Protein AF-A0A2H0DP79-F1 (afdb_monomer_lite)

pLDDT: mean 84.79, std 15.17, range [27.31, 96.06]

Radius of gyration: 20.68 Å; chains: 1; bounding box: 73×25×50 Å

Foldseek 3Di:
DDDPPDDPPDPPPPLVVLLVLLLVLLVLLVLLVLLLVLLCLVPPPDPLSVVLSVVSVVVNVVSLVSNLCSVCVVQNNPLSVQLVVLCPDPDPVSNVVSLVVCCVRDDPVSNVSCVVVSPDDVDDDDSPHNNVVSLVVQCPDPDPSSNLSSLLVCVVPPVVCVVVVVVLCPDPDPSSVVSPD

Sequence (181 aa):
MNRLKRDSGNLAIDSGGIRRAILHECRWHRRLNLNRRDLLALGASQASVRLLADHLTEQSDWTIERVFRLLGMLSGQQDVHRAYLGFVSESSRLKAQSIEFLDNILDREIRRAITPVLEHEPGEGRLGGNPERAVMDILKMQDRTAIALALHALKTYYPSKLDSVAEFRRSSDPLVQEALA

Structure (mmCIF, N/CA/C/O backbone):
data_AF-A0A2H0DP79-F1
#
_entry.id   AF-A0A2H0DP79-F1
#
loop_
_atom_site.group_PDB
_atom_site.id
_atom_site.type_symbol
_atom_site.label_atom_id
_atom_site.label_alt_id
_atom_site.label_comp_id
_atom_site.label_asym_id
_atom_site.label_entity_id
_atom_site.label_seq_id
_atom_site.pdbx_PDB_ins_code
_atom_site.Cartn_x
_atom_site.Cartn_y
_atom_site.Cartn_z
_atom_site.occupancy
_atom_site.B_iso_or_equiv
_atom_site.auth_seq_id
_atom_site.auth_comp_id
_atom_site.auth_asym_id
_atom_site.auth_atom_id
_atom_site.pdbx_PDB_model_num
ATOM 1 N N . MET A 1 1 ? -55.010 4.754 14.133 1.00 34.00 1 MET A N 1
ATOM 2 C CA . MET A 1 1 ? -55.093 4.932 12.661 1.00 34.00 1 MET A CA 1
ATOM 3 C C . MET A 1 1 ? -54.154 6.073 12.286 1.00 34.00 1 MET A C 1
ATOM 5 O O . MET A 1 1 ? -54.247 7.093 12.933 1.00 34.00 1 MET A O 1
ATOM 9 N N . ASN A 1 2 ? -53.227 6.011 11.336 1.00 27.31 2 ASN A N 1
ATOM 10 C CA . ASN A 1 2 ? -52.892 4.981 10.367 1.00 27.31 2 ASN A CA 1
ATOM 11 C C . ASN A 1 2 ? -51.489 5.299 9.802 1.00 27.31 2 ASN A C 1
ATOM 13 O O . ASN A 1 2 ? -51.248 6.410 9.353 1.00 27.31 2 ASN A O 1
ATOM 17 N N . ARG A 1 3 ? -50.615 4.288 9.829 1.00 36.09 3 ARG A N 1
ATOM 18 C CA . ARG A 1 3 ? -49.568 3.969 8.839 1.00 36.09 3 ARG A CA 1
ATOM 19 C C . ARG A 1 3 ? -48.669 5.099 8.307 1.00 36.09 3 ARG A C 1
ATOM 21 O O . ARG A 1 3 ? -48.829 5.517 7.172 1.00 36.09 3 ARG A O 1
ATOM 28 N N . LEU A 1 4 ? -47.583 5.375 9.030 1.00 42.09 4 LEU A N 1
ATOM 29 C CA . LEU A 1 4 ? -46.262 5.617 8.416 1.00 42.09 4 LEU A CA 1
ATOM 30 C C . LEU A 1 4 ? -45.159 4.791 9.113 1.00 42.09 4 LEU A C 1
ATOM 32 O O . LEU A 1 4 ? -44.021 5.205 9.280 1.00 42.09 4 LEU A O 1
ATOM 36 N N . LYS A 1 5 ? -45.520 3.563 9.510 1.00 47.00 5 LYS A N 1
ATOM 37 C CA . LYS A 1 5 ? -44.594 2.427 9.601 1.00 47.00 5 LYS A CA 1
ATOM 38 C C . LYS A 1 5 ? -44.823 1.578 8.352 1.00 47.00 5 LYS A C 1
ATOM 40 O O . LYS A 1 5 ? -45.690 0.706 8.394 1.00 47.00 5 LYS A O 1
ATOM 45 N N . ARG A 1 6 ? -44.152 1.893 7.242 1.00 45.59 6 ARG A N 1
ATOM 46 C CA . ARG A 1 6 ? -43.960 1.036 6.054 1.00 45.59 6 ARG A CA 1
ATOM 47 C C . ARG A 1 6 ? -43.013 1.759 5.084 1.00 45.59 6 ARG A C 1
ATOM 49 O O . ARG A 1 6 ? -43.280 2.900 4.739 1.00 45.59 6 ARG A O 1
ATOM 56 N N . ASP A 1 7 ? -41.942 1.066 4.706 1.00 44.09 7 ASP A N 1
ATOM 57 C CA . ASP A 1 7 ? -41.029 1.344 3.581 1.00 44.09 7 ASP A CA 1
ATOM 58 C C . ASP A 1 7 ? -39.799 2.239 3.779 1.00 44.09 7 ASP A C 1
ATOM 60 O O . ASP A 1 7 ? -39.460 3.086 2.960 1.00 44.09 7 ASP A O 1
ATOM 64 N N . SER A 1 8 ? -38.990 1.927 4.787 1.00 40.69 8 SER A N 1
ATOM 65 C CA . SER A 1 8 ? -37.530 2.027 4.620 1.00 40.69 8 SER A CA 1
ATOM 66 C C . SER A 1 8 ? -36.905 0.788 5.239 1.00 40.69 8 SER A C 1
ATOM 68 O O . SER A 1 8 ? -36.410 0.795 6.363 1.00 40.69 8 SER A O 1
ATOM 70 N N . GLY A 1 9 ? -37.080 -0.331 4.533 1.00 41.75 9 GLY A N 1
ATOM 71 C CA . GLY A 1 9 ? -36.531 -1.621 4.912 1.00 41.75 9 GLY A CA 1
ATOM 72 C C . GLY A 1 9 ? -35.024 -1.510 5.065 1.00 41.75 9 GLY A C 1
ATOM 73 O O . GLY A 1 9 ? -34.322 -1.331 4.082 1.00 41.75 9 GLY A O 1
ATOM 74 N N . ASN A 1 10 ? -34.571 -1.562 6.316 1.00 42.69 10 ASN A N 1
ATOM 75 C CA . ASN A 1 10 ? -33.348 -2.211 6.763 1.00 42.69 10 ASN A CA 1
ATOM 76 C C . ASN A 1 10 ? -32.362 -2.508 5.613 1.00 42.69 10 ASN A C 1
ATOM 78 O O . ASN A 1 10 ? -32.275 -3.643 5.144 1.00 42.69 10 ASN A O 1
ATOM 82 N N . LEU A 1 11 ? -31.610 -1.494 5.165 1.00 53.47 11 LEU A N 1
ATOM 83 C CA . LEU A 1 11 ? -30.302 -1.712 4.547 1.00 53.47 11 LEU A CA 1
ATOM 84 C C . LEU A 1 11 ? -29.437 -2.295 5.662 1.00 53.47 11 LEU A C 1
ATOM 86 O O . LEU A 1 11 ? -28.677 -1.585 6.315 1.00 53.47 11 LEU A O 1
ATOM 90 N N . ALA A 1 12 ? -29.658 -3.573 5.969 1.00 61.16 12 ALA A N 1
ATOM 91 C CA . ALA A 1 12 ? -28.827 -4.325 6.876 1.00 61.16 12 ALA A CA 1
ATOM 92 C C . ALA A 1 12 ? -27.434 -4.255 6.262 1.00 61.16 12 ALA A C 1
ATOM 94 O O . ALA A 1 12 ? -27.180 -4.868 5.226 1.00 61.16 12 ALA A O 1
ATOM 95 N N . ILE A 1 13 ? -26.588 -3.403 6.837 1.00 69.19 13 ILE A N 1
ATOM 96 C CA . ILE A 1 13 ? -25.209 -3.227 6.415 1.00 69.19 13 ILE A CA 1
ATOM 97 C C . ILE A 1 13 ? -24.604 -4.633 6.348 1.00 69.19 13 ILE A C 1
ATOM 99 O O . ILE A 1 13 ? -24.513 -5.308 7.379 1.00 69.19 13 ILE A O 1
ATOM 103 N N . ASP A 1 14 ? -24.267 -5.099 5.135 1.00 85.81 14 ASP A N 1
ATOM 104 C CA . ASP A 1 14 ? -23.697 -6.433 4.920 1.00 85.81 14 ASP A CA 1
ATOM 105 C C . ASP A 1 14 ? -22.318 -6.471 5.570 1.00 85.81 14 ASP A C 1
ATOM 107 O O . ASP A 1 14 ? -21.285 -6.181 4.966 1.00 85.81 14 ASP A O 1
ATOM 111 N N . SER A 1 15 ? -22.319 -6.827 6.847 1.00 86.56 15 SER A N 1
ATOM 112 C CA . SER A 1 15 ? -21.123 -6.857 7.6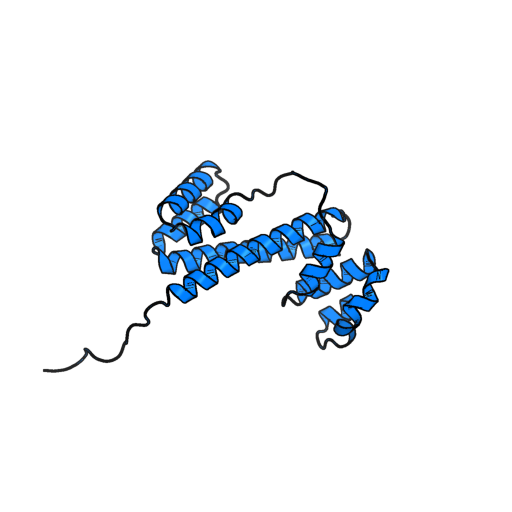70 1.00 86.56 15 SER A CA 1
ATOM 113 C C . SER A 1 15 ? -20.132 -7.890 7.128 1.00 86.56 15 SER A C 1
ATOM 115 O O . SER A 1 15 ? -18.925 -7.693 7.236 1.00 86.56 15 SER A O 1
ATOM 117 N N . GLY A 1 16 ? -20.615 -8.958 6.481 1.00 89.69 16 GLY A N 1
ATOM 118 C CA . GLY A 1 16 ? -19.772 -9.931 5.789 1.00 89.69 16 GLY A CA 1
ATOM 119 C C . GLY A 1 16 ? -19.106 -9.342 4.544 1.00 89.69 16 GLY A C 1
ATOM 120 O O . GLY A 1 16 ? -17.913 -9.550 4.323 1.00 89.69 16 GLY A O 1
ATOM 121 N N . GLY A 1 17 ? -19.851 -8.576 3.749 1.00 93.31 17 GLY A N 1
ATOM 122 C CA . GLY A 1 17 ? -19.343 -7.822 2.602 1.00 93.31 17 GLY A CA 1
ATOM 123 C C . GLY A 1 17 ? -18.284 -6.799 2.993 1.00 93.31 17 GLY A C 1
ATOM 124 O O . GLY A 1 17 ? -17.205 -6.783 2.401 1.00 93.31 17 GLY A O 1
ATOM 125 N N . ILE A 1 18 ? -18.540 -6.022 4.045 1.00 93.69 18 ILE A N 1
ATOM 126 C CA . ILE A 1 18 ? -17.589 -5.026 4.553 1.00 93.69 18 ILE A CA 1
ATOM 127 C C . ILE A 1 18 ? -16.325 -5.693 5.089 1.00 93.69 18 ILE A C 1
ATOM 129 O O . ILE A 1 18 ? -15.224 -5.262 4.757 1.00 93.69 18 ILE A O 1
ATOM 133 N N . ARG A 1 19 ? -16.449 -6.794 5.840 1.00 94.56 19 ARG A N 1
ATOM 134 C CA . ARG A 1 19 ? -15.294 -7.594 6.279 1.00 94.56 19 ARG A CA 1
ATOM 135 C C . ARG A 1 19 ? -14.441 -8.047 5.099 1.00 94.56 19 ARG A C 1
ATOM 137 O O . ARG A 1 19 ? -13.233 -7.830 5.098 1.00 94.56 19 ARG A O 1
ATOM 144 N N . ARG A 1 20 ? -15.056 -8.627 4.061 1.00 95.31 20 ARG A N 1
ATOM 145 C CA . ARG A 1 20 ? -14.331 -9.045 2.848 1.00 95.31 20 ARG A CA 1
ATOM 146 C C . ARG A 1 20 ? -13.638 -7.870 2.162 1.00 95.31 20 ARG A C 1
ATOM 148 O O . ARG A 1 20 ? -12.503 -8.040 1.717 1.00 95.31 20 ARG A O 1
ATOM 155 N N . ALA A 1 21 ? -14.287 -6.708 2.109 1.00 95.88 21 ALA A N 1
ATOM 156 C CA . ALA A 1 21 ? -13.709 -5.490 1.554 1.00 95.88 21 ALA A CA 1
ATOM 157 C C . ALA A 1 21 ? -12.500 -5.008 2.371 1.00 95.88 21 ALA A C 1
ATOM 159 O O . ALA A 1 21 ? -11.455 -4.744 1.791 1.00 95.88 21 ALA A O 1
ATOM 160 N N . ILE A 1 22 ? -12.574 -4.994 3.706 1.00 95.31 22 ILE A N 1
ATOM 161 C CA . ILE A 1 22 ? -11.432 -4.633 4.566 1.00 95.31 22 ILE A CA 1
ATOM 162 C C . ILE A 1 22 ? -10.257 -5.576 4.319 1.00 95.31 22 ILE A C 1
ATOM 164 O O . ILE A 1 22 ? -9.142 -5.133 4.061 1.00 95.31 22 ILE A O 1
ATOM 168 N N . LEU A 1 23 ? -10.508 -6.887 4.334 1.00 95.75 23 LEU A N 1
ATOM 169 C CA . LEU A 1 23 ? -9.465 -7.881 4.088 1.00 95.75 23 LEU A CA 1
ATOM 170 C C . LEU A 1 23 ? -8.864 -7.742 2.683 1.00 95.75 23 LEU A C 1
ATOM 172 O O . LEU A 1 23 ? -7.673 -7.992 2.495 1.00 95.75 23 LEU A O 1
ATOM 176 N N . HIS A 1 24 ? -9.679 -7.369 1.694 1.00 95.81 24 HIS A N 1
ATOM 177 C CA . HIS A 1 24 ? -9.213 -7.052 0.351 1.00 95.81 24 HIS A CA 1
ATOM 178 C C . HIS A 1 24 ? -8.284 -5.834 0.355 1.00 95.81 24 HIS A C 1
ATOM 180 O O . HIS A 1 24 ? -7.154 -5.957 -0.114 1.00 95.81 24 HIS A O 1
ATOM 186 N N . GLU A 1 25 ? -8.706 -4.714 0.944 1.00 96.06 25 GLU A N 1
ATOM 187 C CA . GLU A 1 25 ? -7.896 -3.495 1.008 1.00 96.06 25 GLU A CA 1
ATOM 188 C C . GLU A 1 25 ? -6.588 -3.711 1.781 1.00 96.06 25 GLU A C 1
ATOM 190 O O . GLU A 1 25 ? -5.535 -3.299 1.306 1.00 96.06 25 GLU A O 1
ATOM 195 N N . CYS A 1 26 ? -6.594 -4.444 2.902 1.00 94.69 26 CYS A N 1
ATOM 196 C CA . CYS A 1 26 ? -5.363 -4.769 3.633 1.00 94.69 26 CYS A CA 1
ATOM 197 C C . CYS A 1 26 ? -4.385 -5.604 2.785 1.00 94.69 26 CYS A C 1
ATOM 199 O O . CYS A 1 26 ? -3.175 -5.359 2.789 1.00 94.69 26 CYS A O 1
ATOM 201 N N . ARG A 1 27 ? -4.888 -6.593 2.028 1.00 93.75 27 ARG A N 1
ATOM 202 C CA . ARG A 1 27 ? -4.050 -7.372 1.096 1.00 93.75 27 ARG A CA 1
ATOM 203 C C . ARG A 1 27 ? -3.512 -6.501 -0.034 1.00 93.75 27 ARG A C 1
ATOM 205 O O . ARG A 1 27 ? -2.359 -6.676 -0.429 1.00 93.75 27 ARG A O 1
ATOM 212 N N . TRP A 1 28 ? -4.335 -5.590 -0.541 1.00 92.94 28 TRP A N 1
ATOM 213 C CA . TRP A 1 28 ? -3.969 -4.677 -1.613 1.00 92.94 28 TRP A CA 1
ATOM 214 C C . TRP A 1 28 ? -2.896 -3.676 -1.166 1.00 92.94 28 TRP A C 1
ATOM 216 O O . TRP A 1 28 ? -1.832 -3.636 -1.782 1.00 92.94 28 TRP A O 1
ATOM 226 N N . HIS A 1 29 ? -3.081 -3.006 -0.023 1.00 93.81 29 HIS A N 1
ATOM 227 C CA . HIS A 1 29 ? -2.078 -2.145 0.621 1.00 93.81 29 HIS A CA 1
ATOM 228 C C . HIS A 1 29 ? -0.721 -2.849 0.750 1.00 93.81 29 HIS A C 1
ATOM 230 O O . HIS A 1 29 ? 0.333 -2.319 0.389 1.00 93.81 29 HIS A O 1
ATOM 236 N N . ARG A 1 30 ? -0.738 -4.095 1.242 1.00 90.94 30 ARG A N 1
ATOM 237 C CA . ARG A 1 30 ? 0.480 -4.892 1.411 1.00 90.94 30 ARG A CA 1
ATOM 238 C C . ARG A 1 30 ? 1.167 -5.179 0.078 1.00 90.94 30 ARG A C 1
ATOM 240 O O . ARG A 1 30 ? 2.394 -5.147 0.013 1.00 90.94 30 ARG A O 1
ATOM 247 N N . ARG A 1 31 ? 0.400 -5.474 -0.976 1.00 90.62 31 ARG A N 1
ATOM 248 C CA . ARG A 1 31 ? 0.950 -5.719 -2.315 1.00 90.62 31 ARG A CA 1
ATOM 249 C C . ARG A 1 31 ? 1.580 -4.456 -2.898 1.00 90.62 31 ARG A C 1
ATOM 251 O O . ARG A 1 31 ? 2.681 -4.555 -3.429 1.00 90.62 31 ARG A O 1
ATOM 258 N N . LEU A 1 32 ? 0.920 -3.305 -2.770 1.00 92.19 32 LEU A N 1
ATOM 259 C CA . LEU A 1 32 ? 1.445 -2.018 -3.232 1.00 92.19 32 LEU A CA 1
ATOM 260 C C . LEU A 1 32 ? 2.783 -1.697 -2.559 1.00 92.19 32 LEU A C 1
ATOM 262 O O . LEU A 1 32 ? 3.766 -1.434 -3.247 1.00 92.19 32 LEU A O 1
ATOM 266 N N . ASN A 1 33 ? 2.861 -1.829 -1.232 1.00 90.38 33 ASN A N 1
ATOM 267 C CA . ASN A 1 33 ? 4.102 -1.582 -0.495 1.00 90.38 33 ASN A CA 1
ATOM 268 C C . ASN A 1 33 ? 5.215 -2.579 -0.823 1.00 90.38 33 ASN A C 1
ATOM 270 O O . ASN A 1 33 ? 6.373 -2.179 -0.936 1.00 90.38 33 ASN A O 1
ATOM 274 N N . LEU A 1 34 ? 4.881 -3.860 -1.013 1.00 88.38 34 LEU A N 1
ATOM 275 C CA . LEU A 1 34 ? 5.852 -4.864 -1.447 1.00 88.38 34 LEU A CA 1
ATOM 276 C C . LEU A 1 34 ? 6.424 -4.515 -2.825 1.00 88.38 34 LEU A C 1
ATOM 278 O O . LEU A 1 34 ? 7.640 -4.486 -2.990 1.00 88.38 34 LEU A O 1
ATOM 282 N N . ASN A 1 35 ? 5.551 -4.216 -3.790 1.00 91.06 35 ASN A N 1
ATOM 283 C CA . ASN A 1 35 ? 5.959 -3.858 -5.143 1.00 91.06 35 ASN A CA 1
ATOM 284 C C . ASN A 1 35 ? 6.788 -2.573 -5.145 1.00 91.06 35 ASN A C 1
ATOM 286 O O . ASN A 1 35 ? 7.830 -2.540 -5.784 1.00 91.06 35 ASN A O 1
ATOM 290 N N . ARG A 1 36 ? 6.382 -1.548 -4.388 1.00 90.12 36 ARG A N 1
ATOM 291 C CA . ARG A 1 36 ? 7.133 -0.295 -4.241 1.00 90.12 36 ARG A CA 1
ATOM 292 C C . ARG A 1 36 ? 8.528 -0.539 -3.668 1.00 90.12 36 ARG A C 1
ATOM 294 O O . ARG A 1 36 ? 9.508 -0.060 -4.227 1.00 90.12 36 ARG A O 1
ATOM 301 N N . ARG A 1 37 ? 8.637 -1.307 -2.581 1.00 87.06 37 ARG A N 1
ATOM 302 C CA . ARG A 1 37 ? 9.929 -1.642 -1.963 1.00 87.06 37 ARG A CA 1
ATOM 303 C C . ARG A 1 37 ? 10.841 -2.383 -2.938 1.00 87.06 37 ARG A C 1
ATOM 305 O O . ARG A 1 37 ? 12.012 -2.041 -3.060 1.00 87.06 37 ARG A O 1
ATOM 312 N N . ASP A 1 38 ? 10.308 -3.396 -3.613 1.00 88.50 38 ASP A N 1
ATOM 313 C CA . ASP A 1 38 ? 11.082 -4.211 -4.544 1.00 88.50 38 ASP A CA 1
ATOM 314 C C . ASP A 1 38 ? 11.474 -3.412 -5.798 1.00 88.50 38 ASP A C 1
ATOM 316 O O . ASP A 1 38 ? 12.590 -3.558 -6.286 1.00 88.50 38 ASP A O 1
ATOM 320 N N . LEU A 1 39 ? 10.608 -2.509 -6.265 1.00 87.56 39 LEU A N 1
ATOM 321 C CA . LEU A 1 39 ? 10.872 -1.585 -7.366 1.00 87.56 39 LEU A CA 1
ATOM 322 C C . LEU A 1 39 ? 12.000 -0.597 -7.036 1.00 87.56 39 LEU A C 1
ATOM 324 O O . LEU A 1 39 ? 12.868 -0.364 -7.874 1.00 87.56 39 LEU A O 1
ATOM 328 N N . LEU A 1 40 ? 12.031 -0.053 -5.814 1.00 85.06 40 LEU A N 1
ATOM 329 C CA . LEU A 1 40 ? 13.077 0.882 -5.376 1.00 85.06 40 LEU A CA 1
ATOM 330 C C . LEU A 1 40 ? 14.485 0.257 -5.384 1.00 85.06 40 LEU A C 1
ATOM 332 O O . LEU A 1 40 ? 15.473 0.990 -5.426 1.00 85.06 40 LEU A O 1
ATOM 336 N N . ALA A 1 41 ? 14.599 -1.076 -5.434 1.00 84.06 41 ALA A N 1
ATOM 337 C CA . ALA A 1 41 ? 15.876 -1.757 -5.633 1.00 84.06 41 ALA A CA 1
ATOM 338 C C . ALA A 1 41 ? 16.483 -1.551 -7.042 1.00 84.06 41 ALA A C 1
ATOM 340 O O . ALA A 1 41 ? 17.670 -1.813 -7.213 1.00 84.06 41 ALA A O 1
ATOM 341 N N . LEU A 1 42 ? 15.729 -1.040 -8.032 1.00 79.62 42 LEU A N 1
ATOM 342 C CA . LEU A 1 42 ? 16.273 -0.597 -9.335 1.00 79.62 42 LEU A CA 1
ATOM 343 C C . LEU A 1 42 ? 17.124 0.677 -9.243 1.00 79.62 42 LEU A C 1
ATOM 345 O O . LEU A 1 42 ? 17.807 1.027 -10.206 1.00 79.62 42 LEU A O 1
ATOM 349 N N . GLY A 1 43 ? 17.071 1.377 -8.107 1.00 71.12 43 GLY A N 1
ATOM 350 C CA . GLY A 1 43 ? 17.667 2.694 -7.930 1.00 71.12 43 GLY A CA 1
ATOM 351 C C . GLY A 1 43 ? 16.741 3.811 -8.421 1.00 71.12 43 GLY A C 1
ATOM 352 O O . GLY A 1 43 ? 16.259 3.809 -9.552 1.00 71.12 43 GLY A O 1
ATOM 353 N N . ALA A 1 44 ? 16.518 4.812 -7.566 1.00 63.09 44 ALA A N 1
ATOM 354 C CA . ALA A 1 44 ? 15.603 5.937 -7.803 1.00 63.09 44 ALA A CA 1
ATOM 355 C C . ALA A 1 44 ? 16.095 6.965 -8.851 1.00 63.09 44 ALA A C 1
ATOM 357 O O . ALA A 1 44 ? 15.520 8.047 -8.989 1.00 63.09 44 ALA A O 1
ATOM 358 N N . SER A 1 45 ? 17.174 6.660 -9.578 1.00 65.69 45 SER A N 1
ATOM 359 C CA . SER A 1 45 ? 17.816 7.576 -10.526 1.00 65.69 45 SER A CA 1
ATOM 360 C C . SER A 1 45 ? 16.995 7.797 -11.800 1.00 65.69 45 SER A C 1
ATOM 362 O O . SER A 1 45 ? 17.166 8.823 -12.453 1.00 65.69 45 SER A O 1
ATOM 364 N N . GLN A 1 46 ? 16.084 6.882 -12.150 1.00 75.12 46 GLN A N 1
ATOM 365 C CA . GLN A 1 46 ? 15.185 7.064 -13.290 1.00 75.12 46 GLN A CA 1
ATOM 366 C C . GLN A 1 46 ? 13.839 7.667 -12.897 1.00 75.12 46 GLN A C 1
ATOM 368 O O . GLN A 1 46 ? 13.194 7.247 -11.935 1.00 75.12 46 GLN A O 1
ATOM 373 N N . ALA A 1 47 ? 13.386 8.623 -13.712 1.00 83.12 47 ALA A N 1
ATOM 374 C CA . ALA A 1 47 ? 12.121 9.318 -13.513 1.00 83.12 47 ALA A CA 1
ATOM 375 C C . ALA A 1 47 ? 10.914 8.365 -13.534 1.00 83.12 47 ALA A C 1
ATOM 377 O O . ALA A 1 47 ? 10.040 8.499 -12.691 1.00 83.12 47 ALA A O 1
ATOM 378 N N . SER A 1 48 ? 10.891 7.373 -14.428 1.00 80.75 48 SER A N 1
ATOM 379 C CA . SER A 1 48 ? 9.799 6.390 -14.542 1.00 80.75 48 SER A CA 1
ATOM 380 C C . SER A 1 48 ? 9.643 5.522 -13.289 1.00 80.75 48 SER A C 1
ATOM 382 O O . SER A 1 48 ? 8.532 5.330 -12.804 1.00 80.75 48 SER A O 1
ATOM 384 N N . VAL A 1 49 ? 10.758 5.046 -12.724 1.00 85.88 49 VAL A N 1
ATOM 385 C CA . VAL A 1 49 ? 10.790 4.258 -11.481 1.00 85.88 49 VAL A CA 1
ATOM 386 C C . VAL A 1 49 ? 10.298 5.090 -10.302 1.00 85.88 49 VAL A C 1
ATOM 388 O O . VAL A 1 49 ? 9.507 4.598 -9.500 1.00 85.88 49 VAL A O 1
ATOM 391 N N . ARG A 1 50 ? 10.730 6.355 -10.212 1.00 88.06 50 ARG A N 1
AT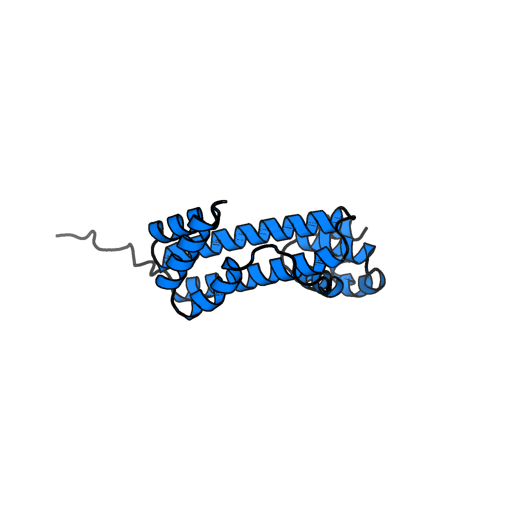OM 392 C CA . ARG A 1 50 ? 10.276 7.280 -9.167 1.00 88.06 50 ARG A CA 1
ATOM 393 C C . ARG A 1 50 ? 8.784 7.583 -9.292 1.00 88.06 50 ARG A C 1
ATOM 395 O O . ARG A 1 50 ? 8.063 7.360 -8.335 1.00 88.06 50 ARG A O 1
ATOM 402 N N . LEU A 1 51 ? 8.315 7.970 -10.479 1.00 90.75 51 LEU A N 1
ATOM 403 C CA . LEU A 1 51 ? 6.894 8.234 -10.732 1.00 90.75 51 LEU A CA 1
ATOM 404 C C . LEU A 1 51 ? 6.020 7.013 -10.426 1.00 90.75 51 LEU A C 1
ATOM 406 O O . LEU A 1 51 ? 4.943 7.153 -9.859 1.00 90.75 51 LEU A O 1
ATOM 410 N N . LEU A 1 52 ? 6.488 5.805 -10.756 1.00 91.38 52 LEU A N 1
ATOM 411 C CA . LEU A 1 52 ? 5.777 4.578 -10.404 1.00 91.38 52 LEU A CA 1
ATOM 412 C C . LEU A 1 52 ? 5.760 4.345 -8.892 1.00 91.38 52 LEU A C 1
ATOM 414 O O . LEU A 1 52 ? 4.725 3.980 -8.346 1.00 91.38 52 LEU A O 1
ATOM 418 N N . ALA A 1 53 ? 6.883 4.552 -8.203 1.00 91.62 53 ALA A N 1
ATOM 419 C CA . ALA A 1 53 ? 6.945 4.424 -6.751 1.00 91.62 53 ALA A CA 1
ATOM 420 C C . ALA A 1 53 ? 6.038 5.444 -6.041 1.00 91.62 53 ALA A C 1
ATOM 422 O O . ALA A 1 53 ? 5.365 5.077 -5.075 1.00 91.62 53 ALA A O 1
ATOM 423 N N . ASP A 1 54 ? 5.984 6.679 -6.539 1.00 92.25 54 ASP A N 1
ATOM 424 C CA . ASP A 1 54 ? 5.123 7.748 -6.031 1.00 92.25 54 ASP A CA 1
ATOM 425 C C . ASP A 1 54 ? 3.648 7.386 -6.254 1.00 92.25 54 ASP A C 1
ATOM 427 O O . ASP A 1 54 ? 2.873 7.349 -5.302 1.00 92.25 54 ASP A O 1
ATOM 431 N N . HIS A 1 55 ? 3.282 6.956 -7.467 1.00 94.31 55 HIS A N 1
ATOM 432 C CA . HIS A 1 55 ? 1.926 6.488 -7.780 1.00 94.31 55 HIS A CA 1
ATOM 433 C C . HIS A 1 55 ? 1.490 5.313 -6.891 1.00 94.31 55 HIS A C 1
ATOM 435 O O . HIS A 1 55 ? 0.377 5.293 -6.368 1.00 94.31 55 HIS A O 1
ATOM 441 N N . LEU A 1 56 ? 2.369 4.331 -6.653 1.00 93.31 56 LEU A N 1
ATOM 442 C CA . LEU A 1 56 ? 2.086 3.221 -5.731 1.00 93.31 56 LEU A CA 1
ATOM 443 C C . LEU A 1 56 ? 1.939 3.687 -4.274 1.00 93.31 56 LEU A C 1
ATOM 445 O O . LEU A 1 56 ? 1.198 3.057 -3.516 1.00 93.31 56 LEU A O 1
ATOM 449 N N . THR A 1 57 ? 2.641 4.753 -3.882 1.00 93.12 57 THR A N 1
ATOM 450 C CA . THR A 1 57 ? 2.519 5.370 -2.553 1.00 93.12 57 THR A CA 1
ATOM 451 C C . THR A 1 57 ? 1.156 6.024 -2.406 1.00 93.12 57 THR A C 1
ATOM 453 O O . THR A 1 57 ? 0.427 5.677 -1.484 1.00 93.12 57 THR A O 1
ATOM 456 N N . GLU A 1 58 ? 0.747 6.847 -3.371 1.00 93.94 58 GLU A N 1
ATOM 457 C CA . GLU A 1 58 ? -0.584 7.457 -3.369 1.00 93.94 58 GLU A CA 1
ATOM 458 C C . GLU A 1 58 ? -1.674 6.383 -3.292 1.00 93.94 58 GLU A C 1
ATOM 460 O O . GLU A 1 58 ? -2.537 6.423 -2.416 1.00 93.94 58 GLU A O 1
ATOM 465 N N . GLN A 1 59 ? -1.611 5.359 -4.154 1.00 94.06 59 GLN A N 1
ATOM 466 C CA . GLN A 1 59 ? -2.558 4.238 -4.122 1.00 94.06 59 GLN A CA 1
ATOM 467 C C . GLN A 1 59 ? -2.590 3.544 -2.753 1.00 94.06 59 GLN A C 1
ATOM 469 O O . GLN A 1 59 ? -3.662 3.144 -2.291 1.00 94.06 59 GLN A O 1
ATOM 474 N N . SER A 1 60 ? -1.435 3.407 -2.097 1.00 93.31 60 SER A N 1
ATOM 475 C CA . SER A 1 60 ? -1.327 2.846 -0.752 1.00 93.31 60 SER A CA 1
ATOM 476 C C . SER A 1 60 ? -2.038 3.729 0.274 1.00 93.31 60 SER A C 1
ATOM 478 O O . SER A 1 60 ? -2.848 3.222 1.049 1.00 93.31 60 SER A O 1
ATOM 480 N N . ASP A 1 61 ? -1.836 5.040 0.243 1.00 92.62 61 ASP A N 1
ATOM 481 C CA . ASP A 1 61 ? -2.493 5.967 1.169 1.00 92.62 61 ASP A CA 1
ATOM 482 C C . ASP A 1 61 ? -4.020 5.922 1.008 1.00 92.62 61 ASP A C 1
ATOM 484 O O . ASP A 1 61 ? -4.762 5.784 1.988 1.00 92.62 61 ASP A O 1
ATOM 488 N N . TRP A 1 62 ? -4.506 5.862 -0.237 1.00 94.00 62 TRP A N 1
ATOM 489 C CA . TRP A 1 62 ? -5.930 5.670 -0.520 1.00 94.00 62 TRP A CA 1
ATOM 490 C C . TRP A 1 62 ? -6.483 4.357 0.051 1.00 94.00 62 TRP A C 1
ATOM 492 O O . TRP A 1 62 ? -7.638 4.312 0.484 1.00 94.00 62 TRP A O 1
ATOM 502 N N . THR A 1 63 ? -5.700 3.270 0.063 1.00 94.12 63 THR A N 1
ATOM 503 C CA . THR A 1 63 ? -6.152 2.012 0.688 1.00 94.12 63 THR A CA 1
ATOM 504 C C . THR A 1 63 ? -6.315 2.143 2.194 1.00 94.12 63 THR A C 1
ATOM 506 O O . THR A 1 63 ? -7.283 1.608 2.735 1.00 94.12 63 THR A O 1
ATOM 509 N N . ILE A 1 64 ? -5.431 2.883 2.870 1.00 93.94 64 ILE A N 1
ATOM 510 C CA . ILE A 1 64 ? -5.532 3.129 4.313 1.00 93.94 64 ILE A CA 1
ATOM 511 C C . ILE A 1 64 ? -6.828 3.881 4.606 1.00 93.94 64 ILE A C 1
ATOM 513 O O . ILE A 1 64 ? -7.632 3.425 5.421 1.00 93.94 64 ILE A O 1
ATOM 517 N N . GLU A 1 65 ? -7.093 4.975 3.890 1.00 94.94 65 GLU A N 1
ATOM 518 C CA . GLU A 1 65 ? -8.340 5.722 4.055 1.00 94.94 65 GLU A CA 1
ATOM 519 C C . GLU A 1 65 ? -9.579 4.841 3.879 1.00 94.94 65 GLU A C 1
ATOM 521 O O . GLU A 1 65 ? -10.518 4.908 4.678 1.00 94.94 65 GLU A O 1
ATOM 526 N N . ARG A 1 66 ? -9.596 3.994 2.842 1.00 95.81 66 ARG A N 1
ATOM 527 C CA . ARG A 1 66 ? -10.715 3.076 2.593 1.00 95.81 66 ARG A CA 1
ATOM 528 C C . ARG A 1 66 ? -10.879 2.063 3.719 1.00 95.81 66 ARG A C 1
ATOM 530 O O . ARG A 1 66 ? -12.011 1.847 4.148 1.00 95.81 66 ARG A O 1
ATOM 537 N N . VAL A 1 67 ? -9.788 1.496 4.240 1.00 95.38 67 VAL A N 1
ATOM 538 C CA . VAL A 1 67 ? -9.831 0.594 5.403 1.00 95.38 67 VAL A CA 1
ATOM 539 C C . VAL A 1 67 ? -10.478 1.291 6.597 1.00 95.38 67 VAL A C 1
ATOM 541 O O . VAL A 1 67 ? -11.430 0.752 7.153 1.00 95.38 67 VAL A O 1
ATOM 544 N N . PHE A 1 68 ? -10.043 2.501 6.957 1.00 95.00 68 PHE A N 1
ATOM 545 C CA . PHE A 1 68 ? -10.623 3.234 8.089 1.00 95.00 68 PHE A CA 1
ATOM 546 C C . PHE A 1 68 ? -12.099 3.594 7.871 1.00 95.00 68 PHE A C 1
ATOM 548 O O . PHE A 1 68 ? -12.907 3.470 8.791 1.00 95.00 68 PHE A O 1
ATOM 555 N N . ARG A 1 69 ? -12.501 3.973 6.652 1.00 94.25 69 ARG A N 1
ATOM 556 C CA . ARG A 1 69 ? -13.922 4.215 6.337 1.00 94.25 69 ARG A CA 1
ATOM 557 C C . ARG A 1 69 ? -14.760 2.945 6.495 1.00 94.25 69 ARG A C 1
ATOM 559 O O . ARG A 1 69 ? -15.826 2.999 7.103 1.00 94.25 69 ARG A O 1
ATOM 566 N N . LEU A 1 70 ? -14.272 1.807 5.998 1.00 95.12 70 LEU A N 1
ATOM 567 C CA . LEU A 1 70 ? -14.942 0.509 6.129 1.00 95.12 70 LEU A CA 1
ATOM 568 C C . LEU A 1 70 ? -15.004 0.041 7.591 1.00 95.12 70 LEU A C 1
ATOM 570 O O . LEU A 1 70 ? -16.031 -0.469 8.031 1.00 95.12 70 LEU A O 1
ATOM 574 N N . LEU A 1 71 ? -13.941 0.261 8.366 1.00 93.12 71 LEU A N 1
ATOM 575 C CA . LEU A 1 71 ? -13.928 0.009 9.807 1.00 93.12 71 LEU A CA 1
ATOM 576 C C . LEU A 1 71 ? -14.974 0.849 10.543 1.00 93.12 71 LEU A C 1
ATOM 578 O O . LEU A 1 71 ? -15.682 0.329 11.402 1.00 93.12 71 LEU A O 1
ATOM 582 N N . GLY A 1 72 ? -15.124 2.123 10.174 1.00 92.31 72 GLY A N 1
ATOM 583 C CA . GLY A 1 72 ? -16.140 3.006 10.746 1.00 92.31 72 GLY A CA 1
ATOM 584 C C . GLY A 1 72 ? -17.567 2.500 10.522 1.00 92.31 72 GLY A C 1
ATOM 585 O O . GLY A 1 72 ? -18.433 2.726 11.365 1.00 92.31 72 GLY A O 1
ATOM 586 N N . MET A 1 73 ? -17.804 1.760 9.433 1.00 91.62 73 MET A N 1
ATOM 587 C CA . MET A 1 73 ? -19.091 1.110 9.168 1.00 91.62 73 MET A CA 1
ATOM 588 C C . MET A 1 73 ? -19.346 -0.119 10.060 1.00 91.62 73 MET A C 1
ATOM 590 O O . MET A 1 73 ? -20.506 -0.460 10.273 1.00 91.62 73 MET A O 1
ATOM 594 N N . LEU A 1 74 ? -18.301 -0.785 10.577 1.00 88.38 74 LEU A N 1
ATOM 595 C CA . LEU A 1 74 ? -18.429 -1.958 11.458 1.00 88.38 74 LEU A CA 1
ATOM 596 C C . LEU A 1 74 ? -18.439 -1.603 12.947 1.00 88.38 74 LEU A C 1
ATOM 598 O O . LEU A 1 74 ? -19.211 -2.185 13.705 1.00 88.38 74 LEU A O 1
ATOM 602 N N . SER A 1 75 ? -17.564 -0.689 13.364 1.00 82.81 75 SER A N 1
ATOM 603 C CA . SER A 1 75 ? -17.256 -0.443 14.781 1.00 82.81 75 SER A CA 1
ATOM 604 C C . SER A 1 75 ? -17.712 0.930 15.285 1.00 82.81 75 SER A C 1
ATOM 606 O O . SER A 1 75 ? -17.562 1.217 16.467 1.00 82.81 75 SER A O 1
ATOM 608 N N . GLY A 1 76 ? -18.280 1.771 14.414 1.00 84.88 76 GLY A N 1
ATOM 609 C CA . GLY A 1 76 ? -18.714 3.132 14.735 1.00 84.88 76 GLY A CA 1
ATOM 610 C C . GLY A 1 76 ? -17.803 4.199 14.123 1.00 84.88 76 GLY A C 1
ATOM 611 O O . GLY A 1 76 ? -16.587 4.202 14.303 1.00 84.88 76 GLY A O 1
ATOM 612 N N . GLN A 1 77 ? -18.402 5.139 13.389 1.00 86.94 77 GLN A N 1
ATOM 613 C CA . GLN A 1 77 ? -17.663 6.082 12.546 1.00 86.94 77 GLN A CA 1
ATOM 614 C C . GLN A 1 77 ? -16.828 7.097 13.340 1.00 86.94 77 GLN A C 1
ATOM 616 O O . GLN A 1 77 ? -15.729 7.440 12.912 1.00 86.94 77 GLN A O 1
ATOM 621 N N . GLN A 1 78 ? -17.326 7.588 14.480 1.00 89.81 78 GLN A N 1
ATOM 622 C CA . GLN A 1 78 ? -16.659 8.659 15.233 1.00 89.81 78 GLN A CA 1
ATOM 623 C C . GLN A 1 78 ? -15.343 8.195 15.862 1.00 89.81 78 GLN A C 1
ATOM 625 O O . GLN A 1 78 ? -14.323 8.869 15.717 1.00 89.81 78 GLN A O 1
ATOM 630 N N . ASP A 1 79 ? -15.345 7.034 16.516 1.00 89.69 79 ASP A N 1
ATOM 631 C CA . ASP A 1 79 ? -14.158 6.532 17.206 1.00 89.69 79 ASP A CA 1
ATOM 632 C C . ASP A 1 79 ? -13.089 6.053 16.221 1.00 89.69 79 ASP A C 1
ATOM 634 O O . ASP A 1 79 ? -11.911 6.379 16.369 1.00 89.69 79 ASP A O 1
ATOM 638 N N . VAL A 1 80 ? -13.499 5.375 15.144 1.00 93.00 80 VAL A N 1
ATOM 639 C CA . VAL A 1 80 ? -12.577 4.979 14.072 1.00 93.00 80 VAL A CA 1
ATOM 640 C C . VAL A 1 80 ? -11.995 6.201 13.356 1.00 93.00 80 VAL A C 1
ATOM 642 O O . VAL A 1 80 ? -10.818 6.199 13.002 1.00 93.00 80 VAL A O 1
ATOM 645 N N . HIS A 1 81 ? -12.767 7.278 13.180 1.00 93.56 81 HIS A N 1
ATOM 646 C CA . HIS A 1 81 ? -12.241 8.516 12.607 1.00 93.56 81 HIS A CA 1
ATOM 647 C C . HIS A 1 81 ? -11.197 9.182 13.516 1.00 93.56 81 HIS A C 1
ATOM 649 O O . HIS A 1 81 ? -10.173 9.652 13.025 1.00 93.56 81 HIS A O 1
ATOM 655 N N . ARG A 1 82 ? -11.393 9.173 14.842 1.00 93.06 82 ARG A N 1
ATOM 656 C CA . ARG A 1 82 ? -10.370 9.648 15.793 1.00 93.06 82 ARG A CA 1
ATOM 657 C C . ARG A 1 82 ? -9.093 8.814 15.710 1.00 93.06 82 ARG A C 1
ATOM 659 O O . ARG A 1 82 ? -8.006 9.384 15.679 1.00 93.06 82 ARG A O 1
ATOM 666 N N . ALA A 1 83 ? -9.229 7.492 15.613 1.00 93.56 83 ALA A N 1
ATOM 667 C CA . ALA A 1 83 ? -8.095 6.595 15.415 1.00 93.56 83 ALA A CA 1
ATOM 668 C C . ALA A 1 83 ? -7.369 6.866 14.085 1.00 93.56 83 ALA A C 1
ATOM 670 O O . ALA A 1 83 ? -6.144 6.857 14.045 1.00 93.56 83 ALA A O 1
ATOM 671 N N . TYR A 1 84 ? -8.101 7.172 13.008 1.00 94.62 84 TYR A N 1
ATOM 672 C CA . TYR A 1 84 ? -7.500 7.575 11.734 1.00 94.62 84 TYR A CA 1
ATOM 673 C C . TYR A 1 84 ? -6.655 8.847 11.879 1.00 94.62 84 TYR A C 1
ATOM 675 O O . TYR A 1 84 ? -5.497 8.859 11.472 1.00 94.62 84 TYR A O 1
ATOM 683 N N . LEU A 1 85 ? -7.205 9.895 12.504 1.00 94.44 85 LEU A N 1
ATOM 684 C CA . LEU A 1 85 ? -6.497 11.165 12.702 1.00 94.44 85 LEU A CA 1
ATOM 685 C C . LEU A 1 85 ? -5.222 11.000 13.535 1.00 94.44 85 LEU A C 1
ATOM 687 O O . LEU A 1 85 ? -4.204 11.616 13.227 1.00 94.44 85 LEU A O 1
ATOM 691 N N . GLY A 1 86 ? -5.259 10.169 14.578 1.00 93.69 86 GLY A N 1
ATOM 692 C CA . GLY A 1 86 ? -4.062 9.875 15.357 1.00 93.69 86 GLY A CA 1
ATOM 693 C C . GLY A 1 86 ? -3.066 8.984 14.607 1.00 93.69 86 GLY A C 1
ATOM 694 O O . GLY A 1 86 ? -1.865 9.180 14.762 1.00 93.69 86 GLY A O 1
ATOM 695 N N . PHE A 1 87 ? -3.529 8.075 13.743 1.00 91.56 87 PHE A N 1
ATOM 696 C CA . PHE A 1 87 ? -2.670 7.229 12.908 1.00 91.56 87 PHE A CA 1
ATOM 697 C C . PHE A 1 87 ? -1.869 8.025 11.864 1.00 91.56 87 PHE A C 1
ATOM 699 O O . PHE A 1 87 ? -0.677 7.765 11.696 1.00 91.56 87 PHE A O 1
ATOM 706 N N . VAL A 1 88 ? -2.495 9.000 11.194 1.00 91.00 88 VAL A N 1
ATOM 707 C CA . VAL A 1 88 ? -1.824 9.867 10.201 1.00 91.00 88 VAL A CA 1
ATOM 708 C C . VAL A 1 88 ? -1.084 11.053 10.830 1.00 91.00 88 VAL A C 1
ATOM 710 O O . VAL A 1 88 ? -0.477 11.852 10.124 1.00 91.00 88 VAL A O 1
ATOM 713 N N . SER A 1 89 ? -1.133 11.192 12.156 1.00 91.06 89 SER A N 1
ATOM 714 C CA . SER A 1 89 ? -0.413 12.242 12.870 1.00 91.06 89 SER A CA 1
ATOM 715 C C . SER A 1 89 ? 1.100 12.017 12.821 1.00 91.06 89 SER A C 1
ATOM 717 O O . SER A 1 89 ? 1.581 10.895 12.972 1.00 91.06 89 SER A O 1
ATOM 719 N N . GLU A 1 90 ? 1.862 13.107 12.732 1.00 89.25 90 GLU A N 1
ATOM 720 C CA . GLU A 1 90 ? 3.322 13.098 12.910 1.00 89.25 90 GLU A CA 1
ATOM 721 C C . GLU A 1 90 ? 3.741 12.714 14.343 1.00 89.25 90 GLU A C 1
ATOM 723 O O . GLU A 1 90 ? 4.885 12.337 14.592 1.00 89.25 90 GLU A O 1
ATOM 728 N N . SER A 1 91 ? 2.825 12.786 15.316 1.00 93.75 91 SER A N 1
ATOM 729 C CA . SER A 1 91 ? 3.110 12.396 16.694 1.00 93.75 91 SER A CA 1
ATOM 730 C C . SER A 1 91 ? 3.136 10.874 16.840 1.00 93.75 91 SER A C 1
ATOM 732 O O . SER A 1 91 ? 2.085 10.232 16.912 1.00 93.75 91 SER A O 1
ATOM 734 N N . SER A 1 92 ? 4.329 10.295 17.025 1.00 89.25 92 SER A N 1
ATOM 735 C CA . SER A 1 92 ? 4.495 8.858 17.309 1.00 89.25 92 SER A CA 1
ATOM 736 C C . SER A 1 92 ? 3.648 8.391 18.500 1.00 89.25 92 SER A C 1
ATOM 738 O O . SER A 1 92 ? 3.153 7.267 18.514 1.00 89.25 92 SER A O 1
ATOM 740 N N . ARG A 1 93 ? 3.415 9.271 19.486 1.00 93.12 93 ARG A N 1
ATOM 741 C CA . ARG A 1 93 ? 2.548 8.993 20.640 1.00 93.12 93 ARG A CA 1
ATOM 742 C C . ARG A 1 93 ? 1.072 8.865 20.248 1.00 93.12 93 ARG A C 1
ATOM 744 O O . ARG A 1 93 ? 0.405 7.963 20.752 1.00 93.12 93 ARG A O 1
ATOM 751 N N . LEU A 1 94 ? 0.549 9.760 19.404 1.00 92.69 94 LEU A N 1
ATOM 752 C CA . LEU A 1 94 ? -0.840 9.680 18.926 1.00 92.69 94 LEU A CA 1
ATOM 753 C C . LEU A 1 94 ? -1.037 8.484 17.993 1.00 92.69 94 LEU A C 1
ATOM 755 O O . LEU A 1 94 ? -2.060 7.801 18.084 1.00 92.69 94 LEU A O 1
ATOM 759 N N . LYS A 1 95 ? -0.030 8.181 17.170 1.00 91.94 95 LYS A N 1
ATOM 760 C CA . LYS A 1 95 ? -0.014 6.988 16.325 1.00 91.94 95 LYS A CA 1
ATOM 761 C C . LYS A 1 95 ? -0.093 5.715 17.168 1.00 91.94 95 LYS A C 1
ATOM 763 O O . LYS A 1 95 ? -1.001 4.916 16.960 1.00 91.94 95 LYS A O 1
ATOM 768 N N . ALA A 1 96 ? 0.775 5.568 18.171 1.00 90.75 96 ALA A N 1
ATOM 769 C CA . ALA A 1 96 ? 0.771 4.413 19.072 1.00 90.75 96 ALA A CA 1
ATOM 770 C C . ALA A 1 96 ? -0.572 4.243 19.807 1.00 90.75 96 ALA A C 1
ATOM 772 O O . ALA A 1 96 ? -1.130 3.150 19.806 1.00 90.75 96 ALA A O 1
ATOM 773 N N . GLN A 1 97 ? -1.137 5.331 20.349 1.00 93.12 97 GLN A N 1
ATOM 774 C CA . GLN A 1 97 ? -2.460 5.297 20.994 1.00 93.12 97 GLN A CA 1
ATOM 775 C C . GLN A 1 97 ? -3.572 4.860 20.035 1.00 93.12 97 GLN A C 1
ATOM 777 O O . GLN A 1 97 ? -4.485 4.139 20.428 1.00 93.12 97 GLN A O 1
ATOM 782 N N . SER A 1 98 ? -3.502 5.283 18.773 1.00 93.00 98 SER A N 1
ATOM 783 C CA . SER A 1 98 ? -4.497 4.914 17.763 1.00 93.00 98 SER A CA 1
ATOM 784 C C . SER A 1 98 ? -4.412 3.438 17.395 1.00 93.00 98 SER A C 1
ATOM 786 O O . SER A 1 98 ? -5.443 2.785 17.259 1.00 93.00 98 SER A O 1
ATOM 788 N N . ILE A 1 99 ? -3.195 2.900 17.273 1.00 91.31 99 ILE A N 1
ATOM 789 C CA . ILE A 1 99 ? -2.965 1.475 17.010 1.00 91.31 99 ILE A CA 1
ATOM 790 C C . ILE A 1 99 ? -3.474 0.630 18.184 1.00 91.31 99 ILE A C 1
ATOM 792 O O . ILE A 1 99 ? -4.244 -0.301 17.964 1.00 91.31 99 ILE A O 1
ATOM 796 N N . GLU A 1 100 ? -3.138 0.999 19.423 1.00 91.94 100 GLU A N 1
ATOM 797 C CA . GLU A 1 100 ? -3.615 0.304 20.627 1.00 91.94 100 GLU A CA 1
ATOM 798 C C . GLU A 1 100 ? -5.148 0.330 20.732 1.00 91.94 100 GLU A C 1
ATOM 800 O O . GLU A 1 100 ? -5.789 -0.681 21.023 1.00 91.94 100 GLU A O 1
ATOM 805 N N . PHE A 1 101 ? -5.762 1.481 20.449 1.00 92.06 101 PHE A N 1
ATOM 806 C CA . PHE A 1 101 ? -7.214 1.596 20.407 1.00 92.06 101 PHE A CA 1
ATOM 807 C C . PHE A 1 101 ? -7.831 0.649 19.366 1.00 92.06 101 PHE A C 1
ATOM 809 O O . PHE A 1 101 ? -8.773 -0.079 19.687 1.00 92.06 101 PHE A O 1
ATOM 816 N N . LEU A 1 102 ? -7.290 0.614 18.141 1.00 90.81 102 LEU A N 1
ATOM 817 C CA . LEU A 1 102 ? -7.747 -0.298 17.088 1.00 90.81 102 LEU A CA 1
ATOM 818 C C . LEU A 1 102 ? -7.598 -1.766 17.509 1.00 90.81 102 LEU A C 1
ATOM 820 O O . LEU A 1 102 ? -8.530 -2.549 17.332 1.00 90.81 102 LEU A O 1
ATOM 824 N N . ASP A 1 103 ? -6.484 -2.141 18.134 1.00 89.38 103 ASP A N 1
ATOM 825 C CA . ASP A 1 103 ? -6.278 -3.503 18.635 1.00 89.38 103 ASP A CA 1
ATOM 826 C C . ASP A 1 103 ? -7.336 -3.927 19.662 1.00 89.38 103 ASP A C 1
ATOM 828 O O . ASP A 1 103 ? -7.705 -5.104 19.721 1.00 89.38 103 ASP A O 1
ATOM 832 N N . ASN A 1 104 ? -7.880 -2.978 20.424 1.00 90.31 104 ASN A N 1
ATOM 833 C CA . ASN A 1 104 ? -8.926 -3.240 21.408 1.00 90.31 104 ASN A CA 1
ATOM 834 C C . ASN A 1 104 ? -10.327 -3.377 20.791 1.00 90.31 104 ASN A C 1
ATOM 836 O O . ASN A 1 104 ? -11.130 -4.163 21.296 1.00 90.31 104 ASN A O 1
ATOM 840 N N . ILE A 1 105 ? -10.633 -2.655 19.706 1.00 89.81 105 ILE A N 1
ATOM 841 C CA . ILE A 1 105 ? -11.986 -2.638 19.114 1.00 89.81 105 ILE A CA 1
ATOM 842 C C . ILE A 1 105 ? -12.183 -3.618 17.950 1.00 89.81 105 ILE A C 1
ATOM 844 O O . ILE A 1 105 ? -13.320 -3.909 17.574 1.00 89.81 105 ILE A O 1
ATOM 848 N N . LEU A 1 106 ? -11.099 -4.118 17.353 1.00 90.94 106 LEU A N 1
ATOM 849 C CA . LEU A 1 106 ? -11.157 -5.014 16.200 1.00 90.94 106 LEU A CA 1
ATOM 850 C C . LEU A 1 106 ? -11.198 -6.481 16.623 1.00 90.94 106 LEU A C 1
ATOM 852 O O . LEU A 1 106 ? -10.465 -6.917 17.514 1.00 90.94 106 LEU A O 1
ATOM 856 N N . ASP A 1 107 ? -11.994 -7.285 15.922 1.00 90.50 107 ASP A N 1
ATOM 857 C CA . ASP A 1 107 ? -11.937 -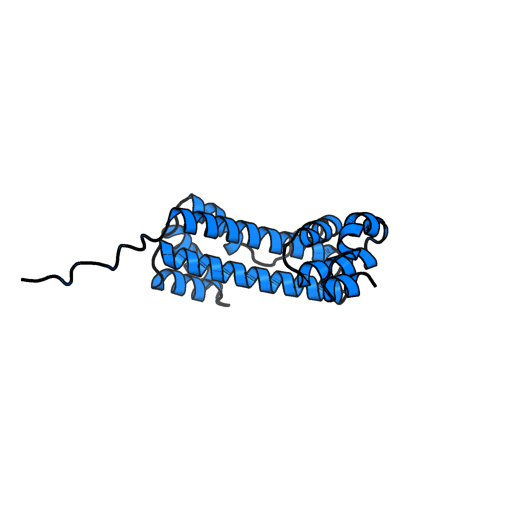8.735 16.084 1.00 90.50 107 ASP A CA 1
ATOM 858 C C . ASP A 1 107 ? -10.617 -9.327 15.566 1.00 90.50 107 ASP A C 1
ATOM 860 O O . ASP A 1 107 ? -9.840 -8.695 14.849 1.00 90.50 107 ASP A O 1
ATOM 864 N N . ARG A 1 108 ? -10.374 -10.590 15.920 1.00 92.44 108 ARG A N 1
ATOM 865 C CA . ARG A 1 108 ? -9.124 -11.294 15.620 1.00 92.44 108 ARG A CA 1
ATOM 866 C C . ARG A 1 108 ? -8.791 -11.363 14.128 1.00 92.44 108 ARG A C 1
ATOM 868 O O . ARG A 1 108 ? -7.609 -11.384 13.794 1.00 92.44 108 ARG A O 1
ATOM 875 N N . GLU A 1 109 ? -9.781 -11.476 13.248 1.00 92.56 109 GLU A N 1
ATOM 876 C CA . GLU A 1 109 ? -9.540 -11.621 11.810 1.00 92.56 109 GLU A CA 1
ATOM 877 C C . GLU A 1 109 ? -9.082 -10.292 11.209 1.00 92.56 109 GLU A C 1
ATOM 879 O O . GLU A 1 109 ? -8.026 -10.232 10.575 1.00 92.56 109 GLU A O 1
ATOM 884 N N . ILE A 1 110 ? -9.833 -9.221 11.475 1.00 93.19 110 ILE A N 1
ATOM 885 C CA . ILE A 1 110 ? -9.510 -7.883 10.978 1.00 93.19 110 ILE A CA 1
ATOM 886 C C . ILE A 1 110 ? -8.202 -7.388 11.594 1.00 93.19 110 ILE A C 1
ATOM 888 O O . ILE A 1 110 ? -7.341 -6.890 10.870 1.00 93.19 110 ILE A O 1
ATOM 892 N N . ARG A 1 111 ? -8.005 -7.601 12.901 1.00 92.31 111 ARG A N 1
ATOM 893 C CA . ARG A 1 111 ? -6.772 -7.232 13.607 1.00 92.31 111 ARG A CA 1
ATOM 894 C C . ARG A 1 111 ? -5.545 -7.844 12.937 1.00 92.31 111 ARG A C 1
ATOM 896 O O . ARG A 1 111 ? -4.643 -7.132 12.523 1.00 92.31 111 ARG A O 1
ATOM 903 N N . ARG A 1 112 ? -5.558 -9.157 12.686 1.00 91.62 112 ARG A N 1
ATOM 904 C CA . ARG A 1 112 ? -4.457 -9.851 11.988 1.00 91.62 112 ARG A CA 1
ATOM 905 C C . ARG A 1 112 ? -4.156 -9.295 10.599 1.00 91.62 112 ARG A C 1
ATOM 907 O O . ARG A 1 112 ? -3.010 -9.366 10.161 1.00 91.62 112 ARG A O 1
ATOM 914 N N . ALA A 1 113 ? -5.173 -8.817 9.888 1.00 91.12 113 ALA A N 1
ATOM 915 C CA . ALA A 1 113 ? -5.006 -8.263 8.553 1.00 91.12 113 ALA A CA 1
ATOM 916 C C . ALA A 1 113 ? -4.474 -6.824 8.575 1.00 91.12 113 ALA A C 1
ATOM 918 O O . ALA A 1 113 ? -3.668 -6.475 7.713 1.00 91.12 113 ALA A O 1
ATOM 919 N N . ILE A 1 114 ? -4.903 -6.012 9.546 1.00 90.56 114 ILE A N 1
ATOM 920 C CA . ILE A 1 114 ? -4.557 -4.591 9.628 1.00 90.56 114 ILE A CA 1
ATOM 921 C C . ILE A 1 114 ? -3.264 -4.327 10.401 1.00 90.56 114 ILE A C 1
ATOM 923 O O . ILE A 1 114 ? -2.564 -3.390 10.048 1.00 90.56 114 ILE A O 1
ATOM 927 N N . THR A 1 115 ? -2.883 -5.144 11.389 1.00 89.44 115 THR A N 1
ATOM 928 C CA . THR A 1 115 ? -1.640 -4.940 12.159 1.00 89.44 115 THR A CA 1
ATOM 929 C C . THR A 1 115 ? -0.419 -4.746 11.243 1.00 89.44 115 THR A C 1
ATOM 931 O O . THR A 1 115 ? 0.254 -3.727 11.376 1.00 89.44 115 THR A O 1
ATOM 934 N N . PRO A 1 116 ? -0.187 -5.582 10.205 1.00 85.56 116 PRO A N 1
ATOM 935 C CA . PRO A 1 116 ? 0.915 -5.347 9.275 1.00 85.56 116 PRO A CA 1
ATOM 936 C C . PRO A 1 116 ? 0.779 -4.055 8.461 1.00 85.56 116 PRO A C 1
ATOM 938 O O . PRO A 1 116 ? 1.783 -3.548 7.986 1.00 85.56 116 PRO A O 1
ATOM 941 N N . VAL A 1 117 ? -0.435 -3.543 8.241 1.00 87.69 117 VAL A N 1
ATOM 942 C CA . VAL A 1 117 ? -0.672 -2.253 7.567 1.00 87.69 117 VAL A CA 1
ATOM 943 C C . VAL A 1 117 ? -0.265 -1.097 8.483 1.00 87.69 117 VAL A C 1
ATOM 945 O O . VAL A 1 117 ? 0.353 -0.150 8.012 1.00 87.69 117 VAL A O 1
ATOM 948 N N . LEU A 1 118 ? -0.565 -1.196 9.782 1.00 85.06 118 LEU A N 1
ATOM 949 C CA . LEU A 1 118 ? -0.305 -0.144 10.769 1.00 85.06 118 LEU A CA 1
ATOM 950 C C . LEU A 1 118 ? 1.161 -0.080 11.220 1.00 85.06 118 LEU A C 1
ATOM 952 O O . LEU A 1 118 ? 1.667 1.003 11.499 1.00 85.06 118 LEU A O 1
ATOM 956 N N . GLU A 1 119 ? 1.835 -1.228 11.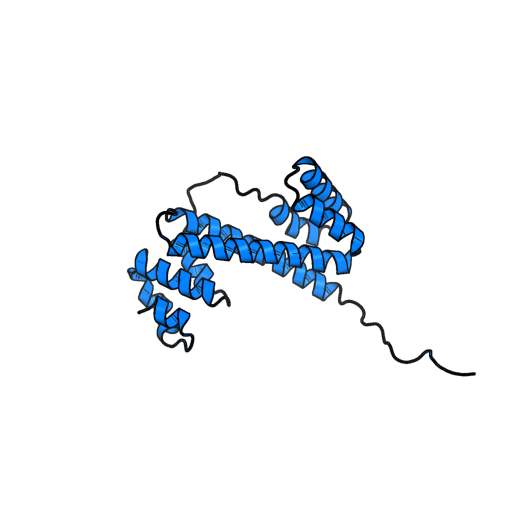290 1.00 78.75 119 GLU A N 1
ATOM 957 C CA . GLU A 1 119 ? 3.229 -1.347 11.746 1.00 78.75 119 GLU A CA 1
ATOM 958 C C . GLU A 1 119 ? 4.265 -1.011 10.662 1.00 78.75 119 GLU A C 1
ATOM 960 O O . GLU A 1 119 ? 5.455 -0.919 10.961 1.00 78.75 119 GLU A O 1
ATOM 965 N N . HIS A 1 120 ? 3.858 -0.844 9.398 1.00 64.88 120 HIS A N 1
ATOM 966 C CA . HIS A 1 120 ? 4.798 -0.483 8.336 1.00 64.88 120 HIS A CA 1
ATOM 967 C C . HIS A 1 120 ? 5.175 1.000 8.428 1.00 64.88 120 HIS A C 1
ATOM 969 O O . HIS A 1 120 ? 4.576 1.854 7.777 1.00 64.88 120 HIS A O 1
ATOM 975 N N . GLU A 1 121 ? 6.229 1.304 9.186 1.00 52.12 121 GLU A N 1
ATOM 976 C CA . GLU A 1 121 ? 7.063 2.460 8.869 1.00 52.12 121 GLU A CA 1
ATOM 977 C C . GLU A 1 121 ? 7.895 2.176 7.604 1.00 52.12 121 GLU A C 1
ATOM 979 O O . GLU A 1 121 ? 8.362 1.048 7.397 1.00 52.12 121 GLU A O 1
ATOM 984 N N . PRO A 1 122 ? 8.090 3.177 6.726 1.00 48.53 122 PRO A N 1
ATOM 985 C CA . PRO A 1 122 ? 8.952 3.062 5.560 1.00 48.53 122 PRO A CA 1
ATOM 986 C C . PRO A 1 122 ? 10.417 3.116 6.018 1.00 48.53 122 PRO A C 1
ATOM 988 O O . PRO A 1 122 ? 11.087 4.127 5.864 1.00 48.53 122 PRO A O 1
ATOM 991 N N . GLY A 1 123 ? 10.908 2.035 6.618 1.00 44.00 123 GLY A N 1
ATOM 992 C CA . GLY A 1 123 ? 12.226 2.000 7.243 1.00 44.00 123 GLY A CA 1
ATOM 993 C C . GLY A 1 123 ? 13.023 0.765 6.855 1.00 44.00 123 GLY A C 1
ATOM 994 O O . GLY A 1 123 ? 12.774 -0.328 7.350 1.00 44.00 123 GLY A O 1
ATOM 995 N N . GLU A 1 124 ? 13.977 0.966 5.947 1.00 41.53 124 GLU A N 1
ATOM 996 C CA . GLU A 1 124 ? 15.354 0.480 6.103 1.00 41.53 124 GLU A CA 1
ATOM 997 C C . GLU A 1 124 ? 15.523 -0.966 6.592 1.00 41.53 124 GLU A C 1
ATOM 999 O O . GLU A 1 124 ? 15.798 -1.231 7.759 1.00 41.53 124 GLU A O 1
ATOM 1004 N N . GLY A 1 125 ? 15.414 -1.947 5.694 1.00 43.16 125 GLY A N 1
ATOM 1005 C CA . GLY A 1 125 ? 15.601 -3.317 6.171 1.00 43.16 125 GLY A CA 1
ATOM 1006 C C . GLY A 1 125 ? 15.516 -4.433 5.156 1.00 43.16 125 GLY A C 1
ATOM 1007 O O . GLY A 1 125 ? 14.889 -5.445 5.452 1.00 43.16 125 GLY A O 1
ATOM 1008 N N . ARG A 1 126 ? 16.120 -4.242 3.976 1.00 46.34 126 ARG A N 1
ATOM 1009 C CA . ARG A 1 126 ? 16.771 -5.259 3.119 1.00 46.34 126 ARG A CA 1
ATOM 1010 C C . ARG A 1 126 ? 16.746 -4.796 1.667 1.00 46.34 126 ARG A C 1
ATOM 1012 O O . ARG A 1 126 ? 15.742 -4.929 0.972 1.00 46.34 126 ARG A O 1
ATOM 1019 N N . LEU A 1 127 ? 17.896 -4.313 1.205 1.00 52.69 127 LEU A N 1
ATOM 1020 C CA . LEU A 1 127 ? 18.255 -4.282 -0.209 1.00 52.69 127 LEU A CA 1
ATOM 1021 C C . LEU A 1 127 ? 18.325 -5.741 -0.694 1.00 52.69 127 LEU A C 1
ATOM 1023 O O . LEU A 1 127 ? 19.350 -6.404 -0.584 1.00 52.69 127 LEU A O 1
ATOM 1027 N N . GLY A 1 128 ? 17.177 -6.280 -1.092 1.00 58.34 128 GLY A N 1
ATOM 1028 C CA . GLY A 1 128 ? 17.011 -7.669 -1.528 1.00 58.34 128 GLY A CA 1
ATOM 1029 C C . GLY A 1 128 ? 15.654 -7.921 -2.185 1.00 58.34 128 GLY A C 1
ATOM 1030 O O . GLY A 1 128 ? 15.181 -9.055 -2.212 1.00 58.34 128 GLY A O 1
ATOM 1031 N N . GLY A 1 129 ? 14.997 -6.854 -2.647 1.00 73.56 129 GLY A N 1
ATOM 1032 C CA . GLY A 1 129 ? 13.763 -6.956 -3.415 1.00 73.56 129 GLY A CA 1
ATOM 1033 C C . GLY A 1 129 ? 14.018 -7.547 -4.799 1.00 73.56 129 GLY A C 1
ATOM 1034 O O . GLY A 1 129 ? 15.148 -7.542 -5.286 1.00 73.56 129 GLY A O 1
ATOM 1035 N N . ASN A 1 130 ? 12.966 -8.057 -5.439 1.00 88.06 130 ASN A N 1
ATOM 1036 C CA . ASN A 1 130 ? 13.036 -8.535 -6.816 1.00 88.06 130 ASN A CA 1
ATOM 1037 C C . ASN A 1 130 ? 12.294 -7.547 -7.733 1.00 88.06 130 ASN A C 1
ATOM 1039 O O . ASN A 1 130 ? 11.085 -7.695 -7.936 1.00 88.06 130 ASN A O 1
ATOM 1043 N N . PRO A 1 131 ? 12.983 -6.524 -8.270 1.00 89.12 131 PRO A N 1
ATOM 1044 C CA . PRO A 1 131 ? 12.319 -5.518 -9.084 1.00 89.12 131 PRO A CA 1
ATOM 1045 C C . PRO A 1 131 ? 11.726 -6.053 -10.388 1.00 89.12 131 PRO A C 1
ATOM 1047 O O . PRO A 1 131 ? 10.692 -5.546 -10.811 1.00 89.12 131 PRO A O 1
ATOM 1050 N N . GLU A 1 132 ? 12.309 -7.090 -11.004 1.00 90.62 132 GLU A N 1
ATOM 1051 C CA . GLU A 1 132 ? 11.697 -7.759 -12.164 1.00 90.62 132 GLU A CA 1
ATOM 1052 C C . GLU A 1 132 ? 10.311 -8.286 -11.784 1.00 90.62 132 GLU A C 1
ATOM 1054 O O . GLU A 1 132 ? 9.313 -7.982 -12.438 1.00 90.62 132 GLU A O 1
ATOM 1059 N N . ARG A 1 133 ? 10.223 -9.019 -10.669 1.00 90.81 133 ARG A N 1
ATOM 1060 C CA . ARG A 1 133 ? 8.948 -9.517 -10.150 1.00 90.81 133 ARG A CA 1
ATOM 1061 C C . ARG A 1 133 ? 7.982 -8.377 -9.843 1.00 90.81 133 ARG A C 1
ATOM 1063 O O . ARG A 1 133 ? 6.806 -8.514 -10.161 1.00 90.81 133 ARG A O 1
ATOM 1070 N N . ALA A 1 134 ? 8.445 -7.285 -9.236 1.00 92.06 134 ALA A N 1
ATOM 1071 C CA . ALA A 1 134 ? 7.592 -6.143 -8.916 1.00 92.06 134 ALA A CA 1
ATOM 1072 C C . ALA A 1 134 ? 6.972 -5.535 -10.179 1.00 92.06 134 ALA A C 1
ATOM 1074 O O . ALA A 1 134 ? 5.756 -5.370 -10.234 1.00 92.06 134 ALA A O 1
ATOM 1075 N N . VAL A 1 135 ? 7.780 -5.282 -11.213 1.00 92.38 135 VAL A N 1
ATOM 1076 C CA . VAL A 1 135 ? 7.303 -4.784 -12.512 1.00 92.38 135 VAL A CA 1
ATOM 1077 C C . VAL A 1 135 ? 6.279 -5.752 -13.111 1.00 92.38 135 VAL A C 1
ATOM 1079 O O . VAL A 1 135 ? 5.180 -5.337 -13.469 1.00 92.38 135 VAL A O 1
ATOM 1082 N N . MET A 1 136 ? 6.578 -7.054 -13.133 1.00 92.38 136 MET A N 1
ATOM 1083 C CA . MET A 1 136 ? 5.656 -8.072 -13.656 1.00 92.38 136 MET A CA 1
ATOM 1084 C C . MET A 1 136 ? 4.362 -8.207 -12.841 1.00 92.38 136 MET A C 1
ATOM 1086 O O . MET A 1 136 ? 3.308 -8.508 -13.400 1.00 92.38 136 MET A O 1
ATOM 1090 N N . ASP A 1 137 ? 4.413 -8.003 -11.526 1.00 92.94 137 ASP A N 1
ATOM 1091 C CA . ASP A 1 137 ? 3.234 -8.013 -10.660 1.00 92.94 137 ASP A CA 1
ATOM 1092 C C . ASP A 1 137 ? 2.380 -6.749 -10.863 1.00 92.94 137 ASP A C 1
ATOM 1094 O O . ASP A 1 137 ? 1.154 -6.840 -10.820 1.00 92.94 137 ASP A O 1
ATOM 1098 N N . ILE A 1 138 ? 2.999 -5.591 -11.122 1.00 92.69 138 ILE A N 1
ATOM 1099 C CA . ILE A 1 138 ? 2.295 -4.333 -11.422 1.00 92.69 138 ILE A CA 1
ATOM 1100 C C . ILE A 1 138 ? 1.564 -4.416 -12.766 1.00 92.69 138 ILE A C 1
ATOM 1102 O O . ILE A 1 138 ? 0.430 -3.962 -12.874 1.00 92.69 138 ILE A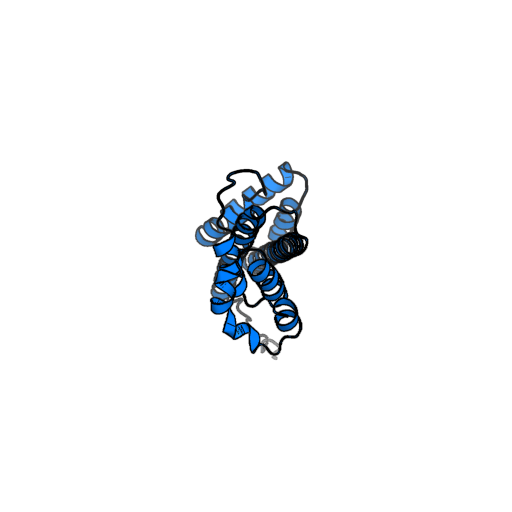 O 1
ATOM 1106 N N . LEU A 1 139 ? 2.150 -5.068 -13.771 1.00 93.00 139 LEU A N 1
ATOM 1107 C CA . LEU A 1 139 ? 1.510 -5.252 -15.081 1.00 93.00 139 LEU A CA 1
ATOM 1108 C C . LEU A 1 139 ? 0.199 -6.050 -15.022 1.00 93.00 139 LEU A C 1
ATOM 1110 O O . LEU A 1 139 ? -0.643 -5.927 -15.904 1.00 93.00 139 LEU A O 1
ATOM 1114 N N . LYS A 1 140 ? 0.002 -6.849 -13.970 1.00 90.81 140 LYS A N 1
ATOM 1115 C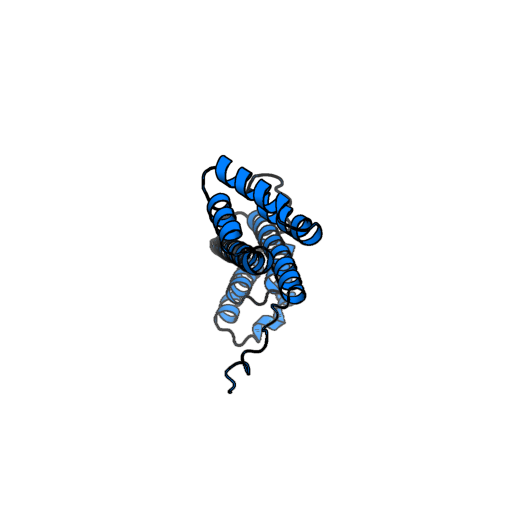 CA . LYS A 1 140 ? -1.235 -7.610 -13.735 1.00 90.81 140 LYS A CA 1
ATOM 1116 C C . LYS A 1 140 ? -2.304 -6.802 -12.995 1.00 90.81 140 LYS A C 1
ATOM 1118 O O . LYS A 1 140 ? -3.388 -7.323 -12.733 1.00 90.81 140 LYS A O 1
ATOM 1123 N N . MET A 1 141 ? -1.998 -5.571 -12.590 1.00 89.62 141 MET A N 1
ATOM 1124 C CA . MET A 1 141 ? -2.950 -4.684 -11.926 1.00 89.62 141 MET A CA 1
ATOM 1125 C C . MET A 1 141 ? -3.966 -4.132 -12.931 1.00 89.62 141 MET A C 1
ATOM 1127 O O . MET A 1 141 ? -3.743 -4.138 -14.135 1.00 89.62 141 MET A O 1
ATOM 1131 N N . GLN A 1 142 ? -5.098 -3.632 -12.433 1.00 86.31 142 GLN A N 1
ATOM 1132 C CA . GLN A 1 142 ? -6.110 -2.974 -13.275 1.00 86.31 142 GLN A CA 1
ATOM 1133 C C . GLN A 1 142 ? -5.828 -1.476 -13.495 1.00 86.31 142 GLN A C 1
ATOM 1135 O O . GLN A 1 142 ? -6.565 -0.808 -14.216 1.00 86.31 142 GLN A O 1
ATOM 1140 N N . ASP A 1 143 ? -4.770 -0.947 -12.881 1.00 89.94 143 ASP A N 1
ATOM 1141 C CA . ASP A 1 143 ? -4.398 0.464 -12.929 1.00 89.94 143 ASP A CA 1
ATOM 1142 C C . ASP A 1 143 ? -3.579 0.774 -14.191 1.00 89.94 143 ASP A C 1
ATOM 1144 O O . ASP A 1 143 ? -2.450 0.309 -14.350 1.00 89.94 143 ASP A O 1
ATOM 1148 N N . ARG A 1 144 ? -4.162 1.564 -15.100 1.00 91.06 144 ARG A N 1
ATOM 1149 C CA . ARG A 1 144 ? -3.564 1.892 -16.404 1.00 91.06 144 ARG A CA 1
ATOM 1150 C C . ARG A 1 144 ? -2.305 2.739 -16.286 1.00 91.06 144 ARG A C 1
ATOM 1152 O O . ARG A 1 144 ? -1.352 2.486 -17.018 1.00 91.06 144 ARG A O 1
ATOM 1159 N N . THR A 1 145 ? -2.274 3.678 -15.347 1.00 91.38 145 THR A N 1
ATOM 1160 C CA . THR A 1 145 ? -1.099 4.514 -15.087 1.00 91.38 145 THR A CA 1
ATOM 1161 C C . THR A 1 145 ? 0.041 3.656 -14.550 1.00 91.38 145 THR A C 1
ATOM 1163 O O . THR A 1 145 ? 1.160 3.725 -15.060 1.00 91.38 145 THR A O 1
ATOM 1166 N N . ALA A 1 146 ? -0.250 2.775 -13.588 1.00 92.25 146 ALA A N 1
ATOM 1167 C CA . ALA A 1 146 ? 0.742 1.850 -13.049 1.00 92.25 146 ALA A CA 1
ATOM 1168 C C . ALA A 1 146 ? 1.269 0.886 -14.127 1.00 92.25 146 ALA A C 1
ATOM 1170 O O . ALA A 1 146 ? 2.476 0.659 -14.204 1.00 92.25 146 ALA A O 1
ATOM 1171 N N . ILE A 1 147 ? 0.389 0.366 -14.994 1.00 93.69 147 ILE A N 1
ATOM 1172 C CA . ILE A 1 147 ? 0.770 -0.476 -16.138 1.00 93.69 147 ILE A CA 1
ATOM 1173 C C . ILE A 1 147 ? 1.690 0.287 -17.096 1.00 93.69 147 ILE A C 1
ATOM 1175 O O . ILE A 1 147 ? 2.748 -0.230 -17.440 1.00 93.69 147 ILE A O 1
ATOM 1179 N N . ALA A 1 148 ? 1.326 1.498 -17.524 1.00 92.69 148 ALA A N 1
ATOM 1180 C CA . ALA A 1 148 ? 2.125 2.280 -18.470 1.00 92.69 148 ALA A CA 1
ATOM 1181 C C . ALA A 1 148 ? 3.532 2.573 -17.918 1.00 92.69 148 ALA A C 1
ATOM 1183 O O . ALA A 1 148 ? 4.540 2.317 -18.579 1.00 92.69 148 ALA A O 1
ATOM 1184 N N . LEU A 1 149 ? 3.620 3.012 -16.661 1.00 92.12 149 LEU A N 1
ATOM 1185 C CA . LEU A 1 149 ? 4.900 3.254 -15.995 1.00 92.12 149 LEU A CA 1
ATOM 1186 C C . LEU A 1 149 ? 5.719 1.960 -15.820 1.00 92.12 149 LEU A C 1
ATOM 1188 O O . LEU A 1 149 ? 6.939 1.967 -16.006 1.00 92.12 149 LEU A O 1
ATOM 1192 N N . ALA A 1 150 ? 5.065 0.832 -15.522 1.00 92.50 150 ALA A N 1
ATOM 1193 C CA . ALA A 1 150 ? 5.716 -0.473 -15.438 1.00 92.50 150 ALA A CA 1
ATOM 1194 C C . ALA A 1 150 ? 6.226 -0.963 -16.802 1.00 92.50 150 ALA A C 1
ATOM 1196 O O . ALA A 1 150 ? 7.320 -1.519 -16.864 1.00 92.50 150 ALA A O 1
ATOM 1197 N N . LEU A 1 151 ? 5.498 -0.724 -17.898 1.00 92.88 151 LEU A N 1
ATOM 1198 C CA . LEU A 1 151 ? 5.952 -1.042 -19.257 1.00 92.88 151 LEU A CA 1
ATOM 1199 C C . LEU A 1 151 ? 7.192 -0.229 -19.636 1.00 92.88 151 LEU A C 1
ATOM 1201 O O . LEU A 1 151 ? 8.150 -0.794 -20.164 1.00 92.88 151 LEU A O 1
ATOM 1205 N N . HIS A 1 152 ? 7.228 1.059 -19.289 1.00 91.25 152 HIS A N 1
ATOM 1206 C CA . HIS A 1 152 ? 8.416 1.886 -19.494 1.00 91.25 152 HIS A CA 1
ATOM 1207 C C . HIS A 1 152 ? 9.618 1.357 -18.688 1.00 91.25 152 HIS A C 1
ATOM 1209 O O . HIS A 1 152 ? 10.736 1.265 -19.206 1.00 91.25 152 HIS A O 1
ATOM 1215 N N . ALA A 1 153 ? 9.411 0.975 -17.423 1.00 90.00 153 ALA A N 1
ATOM 1216 C CA . ALA A 1 153 ? 10.455 0.352 -16.609 1.00 90.00 153 ALA A CA 1
ATOM 1217 C C . ALA A 1 153 ? 10.914 -0.995 -17.204 1.00 90.00 153 ALA A C 1
ATOM 1219 O O . ALA A 1 153 ? 12.116 -1.242 -17.298 1.00 90.00 153 ALA A O 1
ATOM 1220 N N . LEU A 1 154 ? 9.989 -1.836 -17.678 1.00 91.94 154 LEU A N 1
ATOM 1221 C CA . LEU A 1 154 ? 10.295 -3.114 -18.326 1.00 91.94 154 LEU A CA 1
ATOM 1222 C C . LEU A 1 154 ? 11.146 -2.915 -19.586 1.00 91.94 154 LEU A C 1
ATOM 1224 O O . LEU A 1 154 ? 12.183 -3.555 -19.722 1.00 91.94 154 LEU A O 1
ATOM 1228 N N . LYS A 1 155 ? 10.751 -1.990 -20.470 1.00 91.12 155 LYS A N 1
ATOM 1229 C CA . LYS A 1 155 ? 11.496 -1.639 -21.691 1.00 91.12 155 LYS A CA 1
ATOM 1230 C C . LYS A 1 155 ? 12.920 -1.189 -21.376 1.00 91.12 155 LYS A C 1
ATOM 1232 O O . LYS A 1 155 ? 13.848 -1.548 -22.094 1.00 91.12 155 LYS A O 1
ATOM 1237 N N . THR A 1 156 ? 13.082 -0.428 -20.298 1.00 89.56 156 THR A N 1
ATOM 1238 C CA . THR A 1 156 ? 14.367 0.179 -19.944 1.00 89.56 156 THR A CA 1
ATOM 1239 C C . THR A 1 156 ? 15.314 -0.794 -19.240 1.00 89.56 156 THR A C 1
ATOM 1241 O O . THR A 1 156 ? 16.499 -0.830 -19.557 1.00 89.56 156 THR A O 1
ATOM 1244 N N . TYR A 1 157 ? 14.811 -1.583 -18.288 1.00 89.50 157 TYR A N 1
ATOM 1245 C CA . TYR A 1 157 ? 15.646 -2.418 -17.416 1.00 89.50 157 TYR A CA 1
ATOM 1246 C C . TYR A 1 157 ? 15.628 -3.906 -17.778 1.00 89.50 157 TYR A C 1
ATOM 1248 O O . TYR A 1 157 ? 16.584 -4.619 -17.481 1.00 89.50 157 TYR A O 1
ATOM 1256 N N . TYR A 1 158 ? 14.566 -4.381 -18.430 1.00 91.25 158 TYR A N 1
ATOM 1257 C CA . TYR A 1 158 ? 14.349 -5.795 -18.743 1.00 91.25 158 TYR A CA 1
ATOM 1258 C C . TYR A 1 158 ? 13.881 -5.994 -20.196 1.00 91.25 158 TYR A C 1
ATOM 1260 O O . TYR A 1 158 ? 12.855 -6.640 -20.432 1.00 91.25 158 TYR A O 1
ATOM 1268 N N . PRO A 1 159 ? 14.613 -5.484 -21.205 1.00 91.38 159 PRO A N 1
ATOM 1269 C CA . PRO A 1 159 ? 14.178 -5.548 -22.603 1.00 91.38 159 PRO A CA 1
ATOM 1270 C C . PRO A 1 159 ? 13.960 -6.985 -23.106 1.00 91.38 159 PRO A C 1
ATOM 1272 O O . PRO A 1 159 ? 13.084 -7.222 -23.935 1.00 91.38 159 PRO A O 1
ATOM 1275 N N . SER A 1 160 ? 14.678 -7.967 -22.547 1.00 93.38 160 SER A N 1
ATOM 1276 C CA . SER A 1 160 ? 14.496 -9.401 -22.830 1.00 93.38 160 SER A CA 1
ATOM 1277 C C . SER A 1 160 ? 13.121 -9.953 -22.429 1.00 93.38 160 SER A C 1
ATOM 1279 O O . SER A 1 160 ? 12.780 -11.074 -22.796 1.00 93.38 160 SER A O 1
ATOM 1281 N N . LYS A 1 161 ? 12.322 -9.190 -21.675 1.00 92.62 161 LYS A N 1
ATOM 1282 C CA . LYS A 1 161 ? 10.973 -9.558 -21.229 1.00 92.62 161 LYS A CA 1
ATOM 1283 C C . LYS A 1 161 ? 9.867 -8.868 -22.022 1.00 92.62 161 LYS A C 1
ATOM 1285 O O . LYS A 1 161 ? 8.700 -9.140 -21.754 1.00 92.62 161 LYS A O 1
ATOM 1290 N N . LEU A 1 162 ? 10.181 -8.029 -23.010 1.00 90.06 162 LEU A N 1
ATOM 1291 C CA . LEU A 1 162 ? 9.160 -7.327 -23.800 1.00 90.06 162 LEU A CA 1
ATOM 1292 C C . LEU A 1 162 ? 8.207 -8.275 -24.544 1.00 90.06 162 LEU A C 1
ATOM 1294 O O . LEU A 1 162 ? 7.027 -7.964 -24.695 1.00 90.06 162 LEU A O 1
ATOM 1298 N N . ASP A 1 163 ? 8.674 -9.459 -24.938 1.00 90.38 163 ASP A N 1
ATOM 1299 C CA . ASP A 1 163 ? 7.814 -10.463 -25.576 1.00 90.38 163 ASP A CA 1
ATOM 1300 C C . ASP A 1 163 ? 6.736 -11.003 -24.625 1.00 90.38 163 ASP A C 1
ATOM 1302 O O . ASP A 1 163 ? 5.641 -11.356 -25.062 1.00 90.38 163 ASP A O 1
ATOM 1306 N N . SER A 1 164 ? 6.995 -10.994 -23.310 1.00 89.38 164 SER A N 1
ATOM 1307 C CA . SER A 1 164 ? 6.022 -11.424 -22.294 1.00 89.38 164 SER A CA 1
ATOM 1308 C C . SER A 1 164 ? 4.849 -10.455 -22.113 1.00 89.38 164 SER A C 1
ATOM 1310 O O . SER A 1 164 ? 3.863 -10.811 -21.476 1.00 89.38 164 SER A O 1
ATOM 1312 N N . VAL A 1 165 ? 4.935 -9.256 -22.697 1.00 90.38 165 VAL A N 1
ATOM 1313 C CA . VAL A 1 165 ? 3.906 -8.208 -22.635 1.00 90.38 165 VAL A CA 1
ATOM 1314 C C . VAL A 1 165 ? 3.373 -7.835 -24.020 1.00 90.38 165 VAL A C 1
ATOM 1316 O O . VAL A 1 165 ? 2.792 -6.767 -24.208 1.00 90.38 165 VAL A O 1
ATOM 1319 N N . ALA A 1 166 ? 3.534 -8.718 -25.012 1.00 87.06 166 ALA A N 1
ATOM 1320 C CA . ALA A 1 166 ? 3.080 -8.478 -26.383 1.00 87.06 166 ALA A CA 1
ATOM 1321 C C . ALA A 1 166 ? 1.570 -8.181 -26.482 1.00 87.06 166 ALA A C 1
ATOM 1323 O O . ALA A 1 166 ? 1.139 -7.466 -27.387 1.00 87.06 166 ALA A O 1
ATOM 1324 N N . GLU A 1 167 ? 0.769 -8.679 -25.536 1.00 89.06 167 GLU A N 1
ATOM 1325 C CA . GLU A 1 167 ? -0.665 -8.393 -25.430 1.00 89.06 167 GLU A CA 1
ATOM 1326 C C . GLU A 1 167 ? -0.979 -6.897 -25.268 1.00 89.06 167 GLU A C 1
ATOM 1328 O O . GLU A 1 167 ? -1.944 -6.406 -25.857 1.00 89.06 167 GLU A O 1
ATOM 1333 N N . PHE A 1 168 ? -0.121 -6.138 -24.578 1.00 89.56 168 PHE A N 1
ATOM 1334 C CA . PHE A 1 168 ? -0.319 -4.704 -24.355 1.00 89.56 168 PHE A CA 1
ATOM 1335 C C . PHE A 1 168 ? -0.137 -3.870 -25.628 1.00 89.56 168 PHE A C 1
ATOM 1337 O O . PHE A 1 168 ? -0.724 -2.796 -25.726 1.00 89.56 168 PHE A O 1
ATOM 1344 N N . ARG A 1 169 ? 0.554 -4.387 -26.659 1.00 84.62 169 ARG A N 1
ATOM 1345 C CA . ARG A 1 169 ? 0.649 -3.722 -27.976 1.00 84.62 169 ARG A CA 1
ATOM 1346 C C . ARG A 1 169 ? -0.698 -3.608 -28.684 1.00 84.62 169 ARG A C 1
ATOM 1348 O O . ARG A 1 169 ? -0.843 -2.802 -29.594 1.00 84.62 169 ARG A O 1
ATOM 1355 N N . ARG A 1 170 ? -1.687 -4.413 -28.290 1.00 86.38 170 ARG A N 1
ATOM 1356 C CA . ARG A 1 170 ? -3.060 -4.341 -28.814 1.00 86.38 170 ARG A CA 1
ATOM 1357 C C . ARG A 1 170 ? -3.990 -3.516 -27.923 1.00 86.38 170 ARG A C 1
ATOM 1359 O O . ARG A 1 170 ? -5.182 -3.451 -28.203 1.00 86.38 170 ARG A O 1
ATOM 1366 N N . SER A 1 171 ? -3.473 -2.916 -26.850 1.00 86.88 171 SER A N 1
ATOM 1367 C CA . SER A 1 171 ? -4.261 -2.071 -25.956 1.00 86.88 171 SER A CA 1
ATOM 1368 C C . SER A 1 171 ? -4.818 -0.866 -26.712 1.00 86.88 171 SER A C 1
ATOM 1370 O O . SER A 1 171 ? -4.093 -0.211 -27.452 1.00 86.88 171 SER A O 1
ATOM 1372 N N . SER A 1 172 ? -6.087 -0.528 -26.507 1.00 85.38 172 SER A N 1
ATOM 1373 C CA . SER A 1 172 ? -6.658 0.721 -27.025 1.00 85.38 172 SER A CA 1
ATOM 1374 C C . SER A 1 172 ? -6.301 1.942 -26.168 1.00 85.38 172 SER A C 1
ATOM 1376 O O . SER A 1 172 ? -6.702 3.052 -26.499 1.00 85.38 172 SER A O 1
ATOM 1378 N N . ASP A 1 173 ? -5.612 1.739 -25.041 1.00 88.44 173 ASP A N 1
ATOM 1379 C CA . ASP A 1 173 ? -5.239 2.797 -24.103 1.00 88.44 173 ASP A CA 1
ATOM 1380 C C . ASP A 1 173 ? -4.010 3.580 -24.615 1.00 88.44 173 ASP A C 1
ATOM 1382 O O . ASP A 1 173 ? -2.944 2.975 -24.780 1.00 88.44 173 ASP A O 1
ATOM 1386 N N . PRO A 1 174 ? -4.127 4.902 -24.854 1.00 87.25 174 PRO A N 1
ATOM 1387 C CA . PRO A 1 174 ? -3.031 5.717 -25.376 1.00 87.25 174 PRO A CA 1
ATOM 1388 C C . PRO A 1 174 ? -1.778 5.723 -24.496 1.00 87.25 174 PRO A C 1
ATOM 1390 O O . PRO A 1 174 ? -0.676 5.671 -25.035 1.00 87.25 174 PRO A O 1
ATOM 1393 N N . LEU A 1 175 ? -1.924 5.721 -23.164 1.00 86.81 175 LEU A N 1
ATOM 1394 C CA . LEU A 1 175 ? -0.782 5.738 -22.239 1.00 86.81 175 LEU A CA 1
ATOM 1395 C C . LEU A 1 175 ? 0.004 4.427 -22.319 1.00 86.81 175 LEU A C 1
ATOM 1397 O O . LEU A 1 175 ? 1.233 4.411 -22.285 1.00 86.81 175 LEU A O 1
ATOM 1401 N N . VAL A 1 176 ? -0.714 3.312 -22.454 1.00 89.25 176 VAL A N 1
ATOM 1402 C CA . VAL A 1 176 ? -0.115 1.980 -22.608 1.00 89.25 176 VAL A CA 1
ATOM 1403 C C . VAL A 1 176 ? 0.612 1.855 -23.950 1.00 89.25 176 VAL A C 1
ATOM 1405 O O . VAL A 1 176 ? 1.671 1.231 -24.012 1.00 89.25 176 VAL A O 1
ATOM 1408 N N . GLN A 1 177 ? 0.066 2.450 -25.015 1.00 87.94 177 GLN A N 1
ATOM 1409 C CA . GLN A 1 177 ? 0.706 2.473 -26.333 1.00 87.94 177 GLN A CA 1
ATOM 1410 C C . GLN A 1 177 ? 1.968 3.336 -26.341 1.00 87.94 177 GLN A C 1
ATOM 1412 O O . GLN A 1 177 ? 3.006 2.890 -26.825 1.00 87.94 177 GLN A O 1
ATOM 1417 N N . GLU A 1 178 ? 1.905 4.534 -25.757 1.00 87.12 178 GLU A N 1
ATOM 1418 C CA . GLU A 1 178 ? 3.052 5.439 -25.644 1.00 87.12 178 GLU A CA 1
ATOM 1419 C C . GLU A 1 178 ? 4.201 4.806 -24.853 1.00 87.12 178 GLU A C 1
ATOM 1421 O O . GLU A 1 178 ? 5.352 4.890 -25.267 1.00 87.12 178 GLU A O 1
ATOM 1426 N N . ALA A 1 179 ? 3.901 4.084 -23.769 1.00 86.62 179 ALA A N 1
ATOM 1427 C CA . ALA A 1 179 ? 4.922 3.394 -22.981 1.00 86.62 179 ALA A CA 1
ATOM 1428 C C . ALA A 1 179 ? 5.688 2.304 -23.762 1.00 86.62 179 ALA A C 1
ATOM 1430 O O . ALA A 1 179 ? 6.792 1.920 -23.364 1.00 86.62 179 ALA A O 1
ATOM 1431 N N . LEU A 1 180 ? 5.105 1.779 -24.847 1.00 83.69 180 LEU A N 1
ATOM 1432 C CA . LEU A 1 180 ? 5.700 0.741 -25.692 1.00 83.69 180 LEU A CA 1
ATOM 1433 C C . LEU A 1 180 ? 6.360 1.283 -26.967 1.00 83.69 180 LEU A C 1
ATOM 1435 O O . LEU A 1 180 ? 7.230 0.590 -27.506 1.00 83.69 180 LEU A O 1
ATOM 1439 N N . ALA A 1 181 ? 5.986 2.483 -27.421 1.00 81.44 181 ALA A N 1
ATOM 1440 C CA . ALA A 1 181 ? 6.600 3.184 -28.554 1.00 81.44 181 ALA A CA 1
ATOM 1441 C C . ALA A 1 181 ? 8.070 3.512 -28.259 1.00 81.44 181 ALA A C 1
ATOM 1443 O O . ALA A 1 181 ? 8.964 3.071 -29.018 1.00 81.44 181 ALA A O 1
#

Secondary structure (DSSP, 8-state):
------S-------HHHHHHHHHHHHHHHHHHHHHHHHHHTT-TTSHHHHHHHHHHHHHHHHHHHHHHHHHHHHH-HHHHHHHHHHHTSS-HHHHHHHHHHHHHHS-HHHHHHHHHHHS-------S---HHHHHHHHTTSS-HHHHHHHHHHHHHH-GGGGGGGGGGGG---HHHHHHH-